Protein AF-A0A8H4ZIB1-F1 (afdb_monomer_lite)

InterPro domains:
  IPR004841 Amino acid permease/SLC12A domain [PF00324] (71-149)

Structure (mmCIF, N/CA/C/O backbone):
data_AF-A0A8H4ZIB1-F1
#
_entry.id   AF-A0A8H4ZIB1-F1
#
loop_
_atom_site.group_PDB
_atom_site.id
_atom_site.type_symbol
_atom_site.label_atom_id
_atom_site.label_alt_id
_atom_site.label_comp_id
_atom_site.label_asym_id
_atom_site.label_entity_id
_atom_site.label_seq_id
_atom_site.pdbx_PDB_ins_code
_atom_site.Cartn_x
_atom_site.Cartn_y
_atom_site.Cartn_z
_atom_site.occupancy
_atom_site.B_iso_or_equiv
_atom_site.auth_seq_id
_atom_site.auth_comp_id
_atom_site.auth_asym_id
_atom_site.auth_atom_id
_atom_site.pdbx_PDB_model_num
ATOM 1 N N . LYS A 1 1 ? -42.253 -0.311 27.901 1.00 38.47 1 LYS A N 1
ATOM 2 C CA . LYS A 1 1 ? -41.889 -1.281 28.961 1.00 38.47 1 LYS A CA 1
ATOM 3 C C . LYS A 1 1 ? -41.183 -2.448 28.291 1.00 38.47 1 LYS A C 1
ATOM 5 O O . LYS A 1 1 ? -41.849 -3.273 27.686 1.00 38.47 1 LYS A O 1
ATOM 10 N N . THR A 1 2 ? -39.857 -2.443 28.335 1.00 44.25 2 THR A N 1
ATOM 11 C CA . THR A 1 2 ? -38.989 -3.486 27.774 1.00 44.25 2 THR A CA 1
ATOM 12 C C . THR A 1 2 ? -38.516 -4.371 28.918 1.00 44.25 2 THR A C 1
ATOM 14 O O . THR A 1 2 ? -38.051 -3.831 29.922 1.00 44.25 2 THR A O 1
ATOM 17 N N . PRO A 1 3 ? -38.643 -5.697 28.798 1.00 44.81 3 PRO A N 1
ATOM 18 C CA . PRO A 1 3 ? -37.650 -6.567 29.423 1.00 44.81 3 PRO A CA 1
ATOM 19 C C . PRO A 1 3 ? -37.233 -7.752 28.529 1.00 44.81 3 PRO A C 1
ATOM 21 O O . PRO A 1 3 ? -37.938 -8.098 27.588 1.00 44.81 3 PRO A O 1
ATOM 24 N N . ALA A 1 4 ? -36.110 -8.382 28.905 1.00 40.59 4 ALA A N 1
ATOM 25 C CA . ALA A 1 4 ? -35.555 -9.659 28.418 1.00 40.59 4 ALA A CA 1
ATOM 26 C C . ALA A 1 4 ? -34.374 -9.616 27.417 1.00 40.59 4 ALA A C 1
ATOM 28 O O . ALA A 1 4 ? -34.317 -10.399 26.477 1.00 40.59 4 ALA A O 1
ATOM 29 N N . MET A 1 5 ? -33.370 -8.763 27.672 1.00 46.72 5 MET A N 1
ATOM 30 C CA . MET A 1 5 ? -32.019 -8.875 27.072 1.00 46.72 5 MET A CA 1
ATOM 31 C C . MET A 1 5 ? -30.911 -9.115 28.125 1.00 46.72 5 MET A C 1
ATOM 33 O O . MET A 1 5 ? -29.726 -9.053 27.815 1.00 46.72 5 MET A O 1
ATOM 37 N N . SER A 1 6 ? -31.272 -9.382 29.387 1.00 52.12 6 SER A N 1
ATOM 38 C CA . SER A 1 6 ? -30.311 -9.537 30.492 1.00 52.12 6 SER A CA 1
ATOM 39 C C . SER A 1 6 ? -29.984 -10.990 30.859 1.00 52.12 6 SER A C 1
ATOM 41 O O . SER A 1 6 ? -28.922 -11.230 31.414 1.00 52.12 6 SER A O 1
ATOM 43 N N . THR A 1 7 ? -30.824 -11.972 30.516 1.00 48.84 7 THR A N 1
ATOM 44 C CA . THR A 1 7 ? -30.659 -13.363 30.998 1.00 48.84 7 THR A CA 1
ATOM 45 C C . THR A 1 7 ? -29.667 -14.205 30.180 1.00 48.84 7 THR A C 1
ATOM 47 O O . THR A 1 7 ? -29.256 -15.267 30.625 1.00 48.84 7 THR A O 1
ATOM 50 N N . ILE A 1 8 ? -29.224 -13.741 29.004 1.00 50.91 8 ILE A N 1
ATOM 51 C CA . ILE A 1 8 ? -28.233 -14.468 28.177 1.00 50.91 8 ILE A CA 1
ATOM 52 C C . ILE A 1 8 ? -26.780 -14.091 28.542 1.00 50.91 8 ILE A C 1
ATOM 54 O O . ILE A 1 8 ? -25.836 -14.719 28.075 1.00 50.91 8 ILE A O 1
ATOM 58 N N . ARG A 1 9 ? -26.563 -13.099 29.416 1.00 49.81 9 ARG A N 1
ATOM 59 C CA . ARG A 1 9 ? -25.215 -12.604 29.747 1.00 49.81 9 ARG A CA 1
ATOM 60 C C . ARG A 1 9 ? -24.464 -13.374 30.838 1.00 49.81 9 ARG A C 1
ATOM 62 O O . ARG A 1 9 ? -23.320 -13.029 31.088 1.00 49.81 9 ARG A O 1
ATOM 69 N N . GLU A 1 10 ? -25.049 -14.407 31.443 1.00 49.97 10 GLU A N 1
ATOM 70 C CA . GLU A 1 10 ? -24.497 -15.014 32.670 1.00 49.97 10 GLU A CA 1
ATOM 71 C C . GLU A 1 10 ? -23.797 -16.381 32.486 1.00 49.97 10 GLU A C 1
ATOM 73 O O . GLU A 1 10 ? -23.395 -16.986 33.466 1.00 49.97 10 GLU A O 1
ATOM 78 N N . ASN A 1 11 ? -23.611 -16.895 31.261 1.00 41.72 11 ASN A N 1
ATOM 79 C CA . ASN A 1 11 ? -23.053 -18.252 31.054 1.00 41.72 11 ASN A CA 1
ATOM 80 C C . ASN A 1 11 ? -21.858 -18.347 30.081 1.00 41.72 11 ASN A C 1
ATOM 82 O O . ASN A 1 11 ? -21.649 -19.397 29.479 1.00 41.72 11 ASN A O 1
ATOM 86 N N . ALA A 1 12 ? -21.069 -17.284 29.892 1.00 49.06 12 ALA A N 1
ATOM 87 C CA . ALA A 1 12 ? -19.945 -17.315 28.939 1.00 49.06 12 ALA A CA 1
ATOM 88 C C . ALA A 1 12 ? -18.573 -16.893 29.502 1.00 49.06 12 ALA A C 1
ATOM 90 O O . ALA A 1 12 ? -17.636 -16.715 28.727 1.00 49.06 12 ALA A O 1
ATOM 91 N N . GLU A 1 13 ? -18.419 -16.782 30.820 1.00 52.53 13 GLU A N 1
ATOM 92 C CA . GLU A 1 13 ? -17.105 -16.650 31.462 1.00 52.53 13 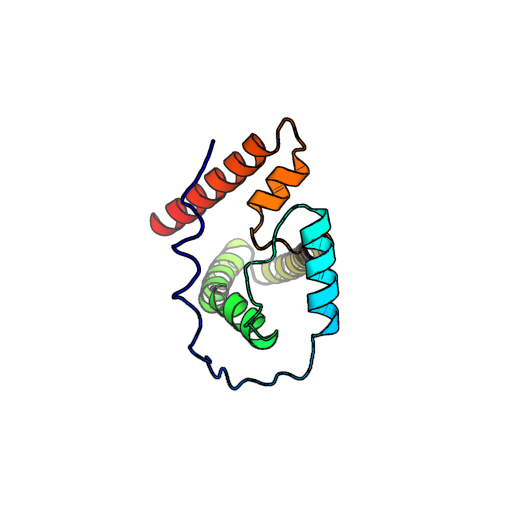GLU A CA 1
ATOM 93 C C . GLU A 1 13 ? -16.760 -17.972 32.155 1.00 52.53 13 GLU A C 1
ATOM 95 O O . GLU A 1 13 ? -17.326 -18.267 33.198 1.00 52.53 13 GLU A O 1
ATOM 100 N N . ASP A 1 14 ? -15.914 -18.805 31.534 1.00 48.28 14 ASP A N 1
ATOM 101 C CA . ASP A 1 14 ? -14.590 -19.144 32.085 1.00 48.28 14 ASP A CA 1
ATOM 102 C C . ASP A 1 14 ? -13.845 -20.128 31.159 1.00 48.28 14 ASP A C 1
ATOM 104 O O . ASP A 1 14 ? -14.196 -21.301 31.018 1.00 48.28 14 ASP A O 1
ATOM 108 N N . SER A 1 15 ? -12.795 -19.655 30.495 1.00 43.50 15 SER A N 1
ATOM 109 C CA . SER A 1 15 ? -11.732 -20.502 29.944 1.00 43.50 15 SER A CA 1
ATOM 110 C C . SER A 1 15 ? -10.485 -19.636 29.781 1.00 43.50 15 SER A C 1
ATOM 112 O O . SER A 1 15 ? -10.447 -18.794 28.878 1.00 43.50 15 SER A O 1
ATOM 114 N N . PRO A 1 16 ? -9.455 -19.799 30.629 1.00 42.16 16 PRO A N 1
ATOM 115 C CA . PRO A 1 16 ? -8.210 -19.070 30.469 1.00 42.16 16 PRO A CA 1
ATOM 116 C C . PRO A 1 16 ? -7.462 -19.657 29.270 1.00 42.16 16 PRO A C 1
ATOM 118 O O . PRO A 1 16 ? -6.817 -20.702 29.371 1.00 42.16 16 PRO A O 1
ATOM 121 N N . VAL A 1 17 ? -7.546 -18.997 28.112 1.00 49.47 17 VAL A N 1
ATOM 122 C CA . VAL A 1 17 ? -6.662 -19.322 26.991 1.00 49.47 17 VAL A CA 1
ATOM 123 C C . VAL A 1 17 ? -5.260 -18.833 27.362 1.00 49.47 17 VAL A C 1
ATOM 125 O O . VAL A 1 17 ? -4.939 -17.646 27.345 1.00 49.47 17 VAL A O 1
ATOM 128 N N . ASN A 1 18 ? -4.431 -19.770 27.813 1.00 44.44 18 ASN A N 1
ATOM 129 C CA . ASN A 1 18 ? -3.014 -19.549 28.044 1.00 44.44 18 ASN A CA 1
ATOM 130 C C . ASN A 1 18 ? -2.313 -19.441 26.683 1.00 44.44 18 ASN A C 1
ATOM 132 O O . ASN A 1 18 ? -1.818 -20.430 26.144 1.00 44.44 18 ASN A O 1
ATOM 136 N N . THR A 1 19 ? -2.294 -18.237 26.115 1.00 48.47 19 THR A N 1
ATOM 137 C CA . THR A 1 19 ? -1.395 -17.901 25.010 1.00 48.47 19 THR A CA 1
ATOM 138 C C . THR A 1 19 ? -0.053 -17.505 25.613 1.00 48.47 19 THR A C 1
ATOM 140 O O . THR A 1 19 ? 0.214 -16.334 25.881 1.00 48.47 19 THR A O 1
ATOM 143 N N . GLY A 1 20 ? 0.794 -18.504 25.860 1.00 42.72 20 GLY A N 1
ATOM 144 C CA . GLY A 1 20 ? 2.213 -18.291 26.118 1.00 42.72 20 GLY A CA 1
ATOM 145 C C . GLY A 1 20 ? 2.852 -17.608 24.909 1.00 42.72 20 GLY A C 1
ATOM 146 O O . GLY A 1 20 ? 3.001 -18.218 23.853 1.00 42.72 20 GLY A O 1
ATOM 147 N N . GLY A 1 21 ? 3.186 -16.329 25.065 1.00 41.69 21 GLY A N 1
ATOM 148 C CA . GLY A 1 21 ? 3.817 -15.509 24.036 1.00 41.69 21 GLY A CA 1
ATOM 149 C C . GLY A 1 21 ? 4.093 -14.091 24.532 1.00 41.69 21 GLY A C 1
ATOM 150 O O . GLY A 1 21 ? 3.378 -13.163 24.177 1.00 41.69 21 GLY A O 1
ATOM 151 N N . ASP A 1 22 ? 5.112 -13.950 25.382 1.00 45.06 22 ASP A N 1
ATOM 152 C CA . ASP A 1 22 ? 5.885 -12.731 25.668 1.00 45.06 22 ASP A CA 1
ATOM 153 C C . ASP A 1 22 ? 5.114 -11.400 25.783 1.00 45.06 22 ASP A C 1
ATOM 155 O O . ASP A 1 22 ? 5.244 -10.477 24.978 1.00 45.06 22 ASP A O 1
ATOM 159 N N . ALA A 1 23 ? 4.368 -11.265 26.881 1.00 47.66 23 ALA A N 1
ATOM 160 C CA . ALA A 1 23 ? 3.730 -10.028 27.324 1.00 47.66 23 ALA A CA 1
ATOM 161 C C . ALA A 1 23 ? 4.725 -9.072 28.019 1.00 47.66 23 ALA A C 1
ATOM 163 O O . ALA A 1 23 ? 4.693 -8.908 29.240 1.00 47.66 23 ALA A O 1
ATOM 164 N N . ARG A 1 24 ? 5.631 -8.430 27.266 1.00 43.06 24 ARG A N 1
ATOM 165 C CA . ARG A 1 24 ? 6.542 -7.404 27.829 1.00 43.06 24 ARG A CA 1
ATOM 166 C C . ARG A 1 24 ? 6.595 -6.049 27.112 1.00 43.06 24 ARG A C 1
ATOM 168 O O . ARG A 1 24 ? 7.496 -5.262 27.373 1.00 43.06 24 ARG A O 1
ATOM 175 N N . GLY A 1 25 ? 5.584 -5.708 26.321 1.00 49.28 25 GLY A N 1
ATOM 176 C CA . GLY A 1 25 ? 5.361 -4.334 25.851 1.00 49.28 25 GLY A CA 1
ATOM 177 C C . GLY A 1 25 ? 3.907 -4.128 25.425 1.00 49.28 25 GLY A C 1
ATOM 178 O O . GLY A 1 25 ? 3.315 -5.071 24.917 1.00 49.28 25 GLY A O 1
ATOM 179 N N . ASN A 1 26 ? 3.354 -2.924 25.634 1.00 55.12 26 ASN A N 1
ATOM 180 C CA . ASN A 1 26 ? 2.057 -2.406 25.128 1.00 55.12 26 ASN A CA 1
ATOM 181 C C . ASN A 1 26 ? 0.846 -2.284 26.082 1.00 55.12 26 ASN A C 1
ATOM 183 O O . ASN A 1 26 ? -0.270 -2.056 25.609 1.00 55.12 26 ASN A O 1
ATOM 187 N N . SER A 1 27 ? 1.012 -2.297 27.410 1.00 54.25 27 SER A N 1
ATOM 188 C CA . SER A 1 27 ? -0.100 -1.905 28.304 1.00 54.25 27 SER A CA 1
ATOM 189 C C . SER A 1 27 ? -0.502 -0.423 28.154 1.00 54.25 27 SER A C 1
ATOM 191 O O . SER A 1 27 ? -1.685 -0.102 28.254 1.00 54.25 27 SER A O 1
ATOM 193 N N . SER A 1 28 ? 0.446 0.475 27.855 1.00 58.94 28 SER A N 1
ATOM 194 C CA . SER A 1 28 ? 0.191 1.912 27.652 1.00 58.94 28 SER A CA 1
ATOM 195 C C . SER A 1 28 ? -0.475 2.237 26.310 1.00 58.94 28 SER A C 1
ATOM 197 O O . SER A 1 28 ? -1.422 3.019 26.282 1.00 58.94 28 SER A O 1
ATOM 199 N N . ASP A 1 29 ? -0.028 1.615 25.213 1.00 65.19 29 ASP A N 1
ATOM 200 C CA . ASP A 1 29 ? -0.586 1.852 23.868 1.00 65.19 29 ASP A CA 1
ATOM 201 C C . ASP A 1 29 ? -2.035 1.375 23.765 1.00 65.19 29 ASP A C 1
ATOM 203 O O . ASP A 1 29 ? -2.894 2.077 23.242 1.00 65.19 29 ASP A O 1
ATOM 207 N N . THR A 1 30 ? -2.336 0.217 24.360 1.00 69.06 30 THR A N 1
ATOM 208 C CA . THR A 1 30 ? -3.696 -0.340 24.365 1.00 69.06 30 THR A CA 1
ATOM 209 C C . THR A 1 30 ? -4.685 0.591 25.075 1.00 69.06 30 THR A C 1
ATOM 211 O O . THR A 1 30 ? -5.829 0.723 24.651 1.00 69.06 30 THR A O 1
ATOM 214 N N . SER A 1 31 ? -4.251 1.268 26.143 1.00 74.06 31 SER A N 1
ATOM 215 C CA . SER A 1 31 ? -5.084 2.237 26.866 1.00 74.06 31 SER A CA 1
ATOM 216 C C . SER A 1 31 ? -5.387 3.476 26.013 1.00 74.06 31 SER A C 1
ATOM 218 O O . SER A 1 31 ? -6.539 3.900 25.927 1.00 74.06 31 SER A O 1
ATOM 220 N N . SER A 1 32 ? -4.376 4.018 25.327 1.00 78.75 32 SER A N 1
ATOM 221 C CA . SER A 1 32 ? -4.518 5.195 24.458 1.00 78.75 32 SER A CA 1
ATOM 222 C C . SER A 1 32 ? -5.435 4.934 23.259 1.00 78.75 32 SER A C 1
ATOM 224 O O . SER A 1 32 ? -6.322 5.745 22.981 1.00 78.75 32 SER A O 1
ATOM 226 N N . ASP A 1 33 ? -5.2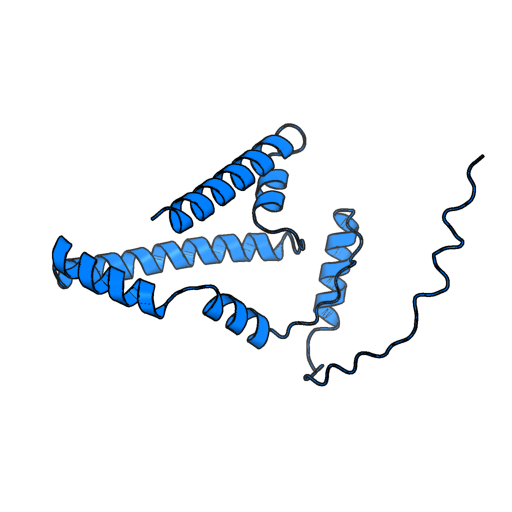85 3.781 22.602 1.00 80.00 33 ASP A N 1
ATOM 227 C CA . ASP A 1 33 ? -6.119 3.381 21.462 1.00 80.00 33 ASP A CA 1
ATOM 228 C C . ASP A 1 33 ? -7.580 3.160 21.887 1.00 80.00 33 ASP A C 1
ATOM 230 O O . ASP A 1 33 ? -8.505 3.594 21.199 1.00 80.00 33 ASP A O 1
ATOM 234 N N . ASN A 1 34 ? -7.808 2.555 23.060 1.00 81.19 34 ASN A N 1
ATOM 235 C CA . ASN A 1 34 ? -9.153 2.351 23.607 1.00 81.19 34 ASN A CA 1
ATOM 236 C C . ASN A 1 34 ? -9.869 3.679 23.896 1.00 81.19 34 ASN A C 1
ATOM 238 O O . ASN A 1 34 ? -11.054 3.812 23.590 1.00 81.19 34 ASN A O 1
ATOM 242 N N . ILE A 1 35 ? -9.152 4.673 24.431 1.00 79.88 35 ILE A N 1
ATOM 243 C CA . ILE A 1 35 ? -9.690 6.023 24.663 1.00 79.88 35 ILE A CA 1
ATOM 244 C C . ILE A 1 35 ? -10.043 6.702 23.330 1.00 79.88 35 ILE A C 1
ATOM 246 O O . ILE A 1 35 ? -11.045 7.414 23.239 1.00 79.88 35 ILE A O 1
ATOM 250 N N . LEU A 1 36 ? -9.241 6.496 22.282 1.00 80.81 36 LEU A N 1
ATOM 251 C CA . LEU A 1 36 ? -9.501 7.064 20.957 1.00 80.81 36 LEU A CA 1
ATOM 252 C C . LEU A 1 36 ? -10.725 6.413 20.292 1.00 80.81 36 LEU A C 1
ATOM 254 O O . LEU A 1 36 ? -11.557 7.114 19.720 1.00 80.81 36 LEU A O 1
ATOM 258 N N . LEU A 1 37 ? -10.892 5.098 20.438 1.00 80.81 37 LEU A N 1
ATOM 259 C CA . LEU A 1 37 ? -12.070 4.366 19.961 1.00 80.81 37 LEU A CA 1
ATOM 260 C C . LEU A 1 37 ? -13.358 4.801 20.668 1.00 80.81 37 LEU A C 1
ATOM 262 O O . LEU A 1 37 ? -14.382 4.988 20.008 1.00 80.81 37 LEU A O 1
ATOM 266 N N . GLU A 1 38 ? -13.301 5.028 21.981 1.00 80.94 38 GLU A N 1
ATOM 267 C CA . GLU A 1 38 ? -14.447 5.511 22.753 1.00 80.94 38 GLU A CA 1
ATOM 268 C C . GLU A 1 38 ? -14.884 6.913 22.297 1.00 80.94 38 GLU A C 1
ATOM 270 O O . GLU A 1 38 ? -16.080 7.164 22.140 1.00 80.94 38 GLU A O 1
ATOM 275 N N . LYS A 1 39 ? -13.932 7.799 21.964 1.00 80.62 39 LYS A N 1
ATOM 276 C CA . LYS A 1 39 ? -14.223 9.117 21.364 1.00 80.62 39 LYS A CA 1
ATOM 277 C C . LYS A 1 39 ? -14.894 9.024 19.994 1.00 80.62 39 LYS A C 1
ATOM 279 O O . LYS A 1 39 ? -15.691 9.892 19.653 1.00 80.62 39 LYS A O 1
ATOM 284 N N . LEU A 1 40 ? -14.585 7.985 19.221 1.00 77.00 40 LEU A N 1
ATOM 285 C CA . LEU A 1 40 ? -15.221 7.699 17.932 1.00 77.00 40 LEU A CA 1
ATOM 286 C C . LEU A 1 40 ? -16.571 6.968 18.085 1.00 77.00 40 LEU A C 1
ATOM 288 O O . LEU A 1 40 ? -17.233 6.692 17.088 1.00 77.00 40 LEU A O 1
ATOM 292 N N . GLY A 1 41 ? -17.000 6.656 19.314 1.00 80.06 41 GLY A N 1
ATOM 293 C CA . GLY A 1 41 ? -18.254 5.955 19.597 1.00 80.06 41 GLY A CA 1
ATOM 294 C C . GLY A 1 41 ? -18.190 4.435 19.408 1.00 80.06 41 GLY A C 1
ATOM 295 O O . GLY A 1 41 ? -19.233 3.778 19.412 1.00 80.06 41 GLY A O 1
ATOM 296 N N . TYR A 1 42 ? -16.994 3.856 19.261 1.00 77.00 42 TYR A N 1
ATOM 297 C CA . TYR A 1 42 ? -16.794 2.415 19.114 1.00 77.00 42 TYR A CA 1
ATOM 298 C C . TYR A 1 42 ? -16.381 1.773 20.442 1.00 77.00 42 TYR A C 1
ATOM 300 O O . TYR A 1 42 ? -15.390 2.155 21.059 1.00 77.00 42 TYR A O 1
ATOM 308 N N . LYS A 1 43 ? -17.113 0.735 20.869 1.00 77.50 43 LYS A N 1
ATOM 309 C CA . LYS A 1 43 ? -16.709 -0.094 22.013 1.00 77.50 43 LYS A CA 1
ATOM 310 C C . LYS A 1 43 ? -15.610 -1.075 21.570 1.00 77.50 43 LYS A C 1
ATOM 312 O O . LYS A 1 43 ? -15.877 -1.875 20.669 1.00 77.50 43 LYS A O 1
ATOM 317 N N . PRO A 1 44 ? -14.423 -1.092 22.201 1.00 73.38 44 PRO A N 1
ATOM 318 C CA . PRO A 1 44 ? -13.384 -2.064 21.879 1.00 73.38 44 PRO A CA 1
ATOM 319 C C . PRO A 1 44 ? -13.857 -3.471 22.271 1.00 73.38 44 PRO A C 1
ATOM 321 O O . PRO A 1 44 ? -14.038 -3.785 23.446 1.00 73.38 44 PRO A O 1
ATOM 324 N N . VAL A 1 45 ? -14.117 -4.310 21.268 1.00 73.69 45 VAL A N 1
ATOM 325 C CA . VAL A 1 45 ? -14.522 -5.720 21.436 1.00 73.69 45 VAL A CA 1
ATOM 326 C C . VAL A 1 45 ? -13.411 -6.701 21.059 1.00 73.69 45 VAL A C 1
ATOM 328 O O . VAL A 1 45 ? -13.526 -7.889 21.343 1.00 73.69 45 VAL A O 1
ATOM 331 N N . LEU A 1 46 ? -12.334 -6.215 20.432 1.00 70.38 46 LEU A N 1
ATO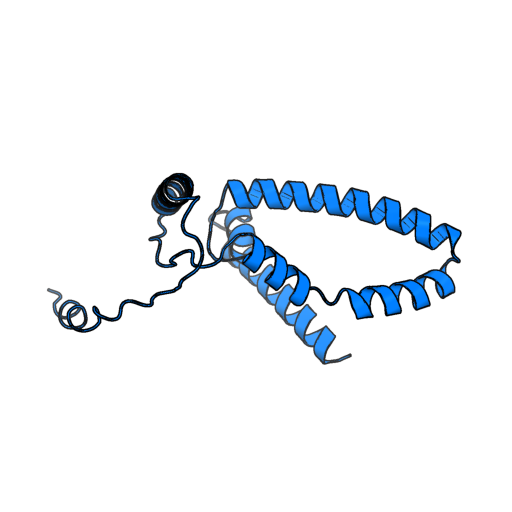M 332 C CA . LEU A 1 46 ? -11.239 -7.041 19.934 1.00 70.38 46 LEU A CA 1
ATOM 333 C C . LEU A 1 46 ? -10.029 -6.950 20.872 1.00 70.38 46 LEU A C 1
ATOM 335 O O . LEU A 1 46 ? -9.457 -5.879 21.055 1.00 70.38 46 LEU A O 1
ATOM 339 N N . GLN A 1 47 ? -9.632 -8.083 21.452 1.00 65.25 47 GLN A N 1
ATOM 340 C CA . GLN A 1 47 ? -8.399 -8.198 22.233 1.00 65.25 47 GLN A CA 1
ATOM 341 C C . GLN A 1 47 ? -7.212 -8.359 21.271 1.00 65.25 47 GLN A C 1
ATOM 343 O O . GLN A 1 47 ? -7.205 -9.259 20.426 1.00 65.25 47 GLN A O 1
ATOM 348 N N . ARG A 1 48 ? -6.203 -7.485 21.366 1.00 68.25 48 ARG A N 1
ATOM 349 C CA . ARG A 1 48 ? -5.018 -7.520 20.494 1.00 68.25 48 ARG A CA 1
ATOM 350 C C . ARG A 1 48 ? -4.110 -8.687 20.893 1.00 68.25 48 ARG A C 1
ATOM 352 O O . ARG A 1 48 ? -3.226 -8.533 21.724 1.00 68.25 48 ARG A O 1
ATOM 359 N N . SER A 1 49 ? -4.323 -9.855 20.287 1.00 76.38 49 SER A N 1
ATOM 360 C CA . SER A 1 49 ? -3.531 -11.065 20.576 1.00 76.38 49 SER A CA 1
ATOM 361 C C . SER A 1 49 ? -2.274 -11.224 19.704 1.00 76.38 49 SER A C 1
ATOM 363 O O . SER A 1 49 ? -1.476 -12.127 19.949 1.00 76.38 49 SER A O 1
ATOM 365 N N . PHE A 1 50 ? -2.083 -10.394 18.671 1.00 75.00 50 PHE A N 1
ATOM 366 C CA . PHE A 1 50 ? -0.960 -10.538 17.738 1.00 75.00 50 PHE A CA 1
ATOM 367 C C . PHE A 1 50 ? 0.225 -9.639 18.105 1.00 75.00 50 PHE A C 1
ATO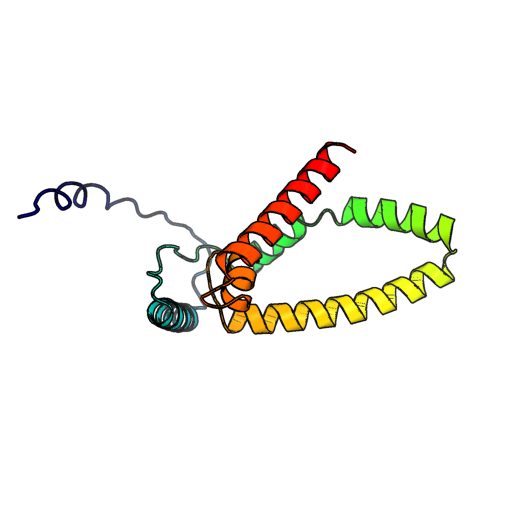M 369 O O . PHE A 1 50 ? 0.113 -8.410 18.096 1.00 75.00 50 PHE A O 1
ATOM 376 N N . ASN A 1 51 ? 1.382 -10.265 18.342 1.00 83.56 51 ASN A N 1
ATOM 377 C CA . ASN A 1 51 ? 2.673 -9.585 18.463 1.00 83.56 51 ASN A CA 1
ATOM 378 C C . ASN A 1 51 ? 3.075 -8.946 17.110 1.00 83.56 51 ASN A C 1
ATOM 380 O O . ASN A 1 51 ? 2.643 -9.394 16.046 1.00 83.56 51 ASN A O 1
ATOM 384 N N . GLN A 1 52 ? 3.907 -7.904 17.124 1.00 81.81 52 GLN A N 1
ATOM 385 C CA . GLN A 1 52 ? 4.365 -7.170 15.935 1.00 81.81 52 GLN A CA 1
ATOM 386 C C . GLN A 1 52 ? 5.011 -8.091 14.893 1.00 81.81 52 GLN A C 1
ATOM 388 O O . GLN A 1 52 ? 4.718 -7.983 13.704 1.00 81.81 52 GLN A O 1
ATOM 393 N N . PHE A 1 53 ? 5.807 -9.067 15.343 1.00 88.62 53 PHE A N 1
ATOM 394 C CA . PHE A 1 53 ? 6.401 -10.070 14.458 1.00 88.62 53 PHE A CA 1
ATOM 395 C C . PHE A 1 53 ? 5.342 -10.932 13.755 1.00 88.62 53 PHE A C 1
ATOM 397 O O . PHE A 1 53 ? 5.454 -11.213 12.565 1.00 88.62 53 PHE A O 1
ATOM 404 N N . HIS A 1 54 ? 4.279 -11.302 14.470 1.00 88.31 54 HIS A N 1
ATOM 405 C CA . HIS A 1 54 ? 3.194 -12.108 13.917 1.00 88.31 54 HIS A CA 1
ATOM 406 C C . HIS A 1 54 ? 2.400 -11.323 12.859 1.00 88.31 54 HIS A C 1
ATOM 408 O O . HIS A 1 54 ? 2.099 -11.857 11.796 1.00 88.31 54 HIS A O 1
ATOM 414 N N . ASN A 1 55 ? 2.125 -10.035 13.105 1.00 87.56 55 ASN A N 1
ATOM 415 C CA . ASN A 1 55 ? 1.468 -9.154 12.130 1.00 87.56 55 ASN A CA 1
ATOM 416 C C . ASN A 1 55 ? 2.318 -8.955 10.861 1.00 87.56 55 ASN A C 1
ATOM 418 O O . ASN A 1 55 ? 1.791 -8.969 9.745 1.00 87.56 55 ASN A O 1
ATOM 422 N N . PHE A 1 56 ? 3.639 -8.822 11.019 1.00 90.00 56 PHE A N 1
ATOM 423 C CA . PHE A 1 56 ? 4.572 -8.753 9.895 1.00 90.00 56 PHE A CA 1
ATOM 424 C C . PHE A 1 56 ? 4.583 -10.056 9.085 1.00 90.00 56 PHE A C 1
ATOM 426 O O . PHE A 1 56 ? 4.425 -10.019 7.865 1.00 90.00 56 PHE A O 1
ATOM 433 N N . ALA A 1 57 ? 4.698 -11.206 9.755 1.00 91.19 57 ALA A N 1
ATOM 434 C CA . ALA A 1 57 ? 4.721 -12.515 9.108 1.00 91.19 57 ALA A CA 1
ATOM 435 C C . ALA A 1 57 ? 3.427 -12.802 8.328 1.00 91.19 57 ALA A C 1
ATOM 437 O O . ALA A 1 57 ? 3.495 -13.243 7.184 1.00 91.19 57 ALA A O 1
ATOM 438 N N . THR A 1 58 ? 2.258 -12.488 8.896 1.00 89.06 58 THR A N 1
ATOM 439 C CA . THR A 1 58 ? 0.962 -12.642 8.212 1.00 89.06 58 THR A CA 1
ATOM 440 C C . THR A 1 58 ? 0.873 -11.771 6.962 1.00 89.06 58 THR A C 1
ATOM 442 O O . THR A 1 58 ? 0.414 -12.235 5.922 1.00 89.06 58 THR A O 1
ATOM 445 N N . THR A 1 59 ? 1.354 -10.527 7.026 1.00 89.19 59 THR A N 1
ATOM 446 C CA . THR A 1 59 ? 1.357 -9.628 5.862 1.00 89.19 59 THR A CA 1
ATOM 447 C C . THR A 1 59 ? 2.314 -10.129 4.783 1.00 89.19 59 THR A C 1
ATOM 449 O O . THR A 1 59 ? 1.956 -10.163 3.609 1.00 89.19 59 THR A O 1
ATOM 452 N N . PHE A 1 60 ? 3.509 -10.580 5.169 1.00 87.94 60 PHE A N 1
ATOM 453 C CA . PHE A 1 60 ? 4.471 -11.167 4.240 1.00 87.94 60 PHE A CA 1
ATOM 454 C C . PHE A 1 60 ? 3.943 -12.453 3.592 1.00 87.94 60 PHE A C 1
ATOM 456 O O . PHE A 1 60 ? 4.155 -12.659 2.405 1.00 87.94 60 PHE A O 1
ATOM 463 N N . ALA A 1 61 ? 3.222 -13.291 4.340 1.00 90.25 61 ALA A N 1
ATOM 464 C CA . ALA A 1 61 ? 2.592 -14.497 3.812 1.00 90.25 61 ALA A CA 1
ATOM 465 C C . ALA A 1 61 ? 1.428 -14.183 2.857 1.00 90.25 61 ALA A C 1
ATOM 467 O O . ALA A 1 61 ? 1.263 -14.862 1.846 1.00 90.25 61 ALA A O 1
ATOM 468 N N . ALA A 1 62 ? 0.632 -13.152 3.161 1.00 88.38 62 ALA A N 1
ATOM 469 C CA . ALA A 1 62 ? -0.455 -12.696 2.298 1.00 88.38 62 ALA A CA 1
ATOM 470 C C . ALA A 1 62 ? 0.058 -12.057 0.994 1.00 88.38 62 ALA A C 1
ATOM 472 O O . ALA A 1 62 ? -0.598 -12.145 -0.045 1.00 88.38 62 ALA A O 1
ATOM 473 N N . LEU A 1 63 ? 1.239 -11.434 1.024 1.00 86.31 63 LEU A N 1
ATOM 474 C CA . LEU A 1 63 ? 1.915 -10.930 -0.165 1.00 86.31 63 LEU A CA 1
ATOM 475 C C 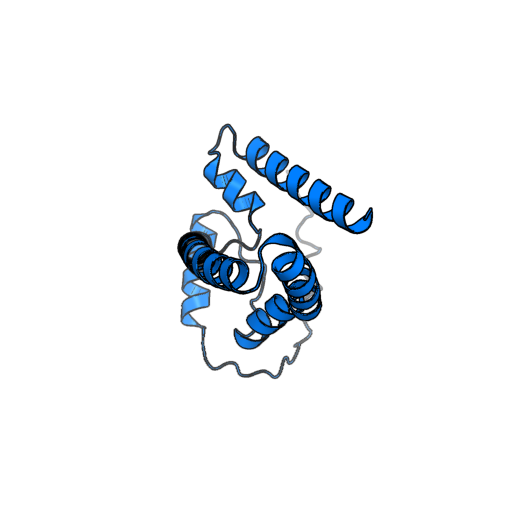. LEU A 1 63 ? 2.586 -12.093 -0.906 1.00 86.31 63 LEU A C 1
ATOM 477 O O . LEU A 1 63 ? 3.593 -12.639 -0.464 1.00 86.31 63 LEU A O 1
ATOM 481 N N . TYR A 1 64 ? 2.079 -12.447 -2.088 1.00 86.88 64 TYR A N 1
ATOM 482 C CA . TYR A 1 64 ? 2.707 -13.457 -2.947 1.00 86.88 64 TYR A CA 1
ATOM 483 C C . TYR A 1 64 ? 3.998 -12.934 -3.609 1.00 86.88 64 TYR A C 1
ATOM 485 O O . TYR A 1 64 ? 4.085 -12.726 -4.821 1.00 86.88 64 TYR A O 1
ATOM 493 N N . PHE A 1 65 ? 5.031 -12.712 -2.798 1.00 86.81 65 PHE A N 1
ATOM 494 C CA . PHE A 1 65 ? 6.278 -12.091 -3.232 1.00 86.81 65 PHE A CA 1
ATOM 495 C C . PHE A 1 65 ? 7.050 -12.980 -4.212 1.00 86.81 65 PHE A C 1
ATOM 497 O O . PHE A 1 65 ? 7.510 -12.513 -5.250 1.00 86.81 65 PHE A O 1
ATOM 504 N N . ILE A 1 66 ? 7.156 -14.280 -3.920 1.00 88.06 66 ILE A N 1
ATOM 505 C CA . ILE A 1 66 ? 8.038 -15.179 -4.673 1.00 88.06 66 ILE A CA 1
ATOM 506 C C . ILE A 1 66 ? 7.637 -15.324 -6.147 1.00 88.06 66 ILE A C 1
ATOM 508 O O . ILE A 1 66 ? 8.492 -15.228 -7.030 1.00 88.06 66 ILE A O 1
ATOM 512 N N . GLY A 1 67 ? 6.352 -15.531 -6.445 1.00 87.81 67 GLY A N 1
ATOM 513 C CA . GLY A 1 67 ? 5.919 -15.622 -7.839 1.00 87.81 67 GLY A CA 1
ATOM 514 C C . GLY A 1 67 ? 5.660 -14.266 -8.469 1.00 87.81 67 GLY A C 1
ATOM 515 O O . GLY A 1 67 ? 5.911 -14.129 -9.662 1.00 87.81 67 GLY A O 1
ATOM 516 N N . GLY A 1 68 ? 5.279 -13.252 -7.685 1.00 85.88 68 GLY A N 1
ATOM 517 C CA . GLY A 1 68 ? 5.213 -11.873 -8.165 1.00 85.88 68 GLY A CA 1
ATOM 518 C C . GLY A 1 68 ? 6.552 -11.416 -8.746 1.00 85.88 68 GLY A C 1
ATOM 519 O O . GLY A 1 68 ? 6.602 -10.952 -9.884 1.00 85.88 68 GLY A O 1
ATOM 520 N N . VAL A 1 69 ? 7.659 -11.641 -8.028 1.00 88.00 69 VAL A N 1
ATOM 521 C CA . VAL A 1 69 ? 9.010 -11.310 -8.511 1.00 88.00 69 VAL A CA 1
ATOM 522 C C . VAL A 1 69 ? 9.379 -12.136 -9.739 1.00 88.00 69 VAL A C 1
ATOM 524 O O . VAL A 1 69 ? 9.880 -11.572 -10.707 1.00 88.00 69 VAL A O 1
ATOM 527 N N . ARG A 1 70 ? 9.099 -13.447 -9.751 1.00 88.12 70 ARG A N 1
ATOM 528 C CA . ARG A 1 70 ? 9.395 -14.301 -10.916 1.00 88.12 70 ARG A CA 1
ATOM 529 C C . ARG A 1 70 ? 8.706 -13.788 -12.182 1.00 88.12 70 ARG A C 1
ATOM 531 O O . ARG A 1 70 ? 9.359 -13.648 -13.214 1.00 88.12 70 ARG A O 1
ATOM 538 N N . VAL A 1 71 ? 7.404 -13.519 -12.104 1.00 89.00 71 VAL A N 1
ATOM 539 C CA . VAL A 1 71 ? 6.617 -13.045 -13.249 1.00 89.00 71 VAL A CA 1
ATOM 540 C C . VAL A 1 71 ? 7.112 -11.673 -13.687 1.00 89.00 71 VAL A C 1
ATOM 542 O O . VAL A 1 71 ? 7.414 -11.493 -14.861 1.00 89.00 71 VAL A O 1
ATOM 545 N N . THR A 1 72 ? 7.284 -10.747 -12.743 1.00 87.31 72 THR A N 1
ATOM 546 C CA . THR A 1 72 ? 7.691 -9.361 -13.020 1.00 87.31 72 THR A CA 1
ATOM 547 C C . THR A 1 72 ? 9.092 -9.275 -13.617 1.00 87.31 72 THR A C 1
ATOM 549 O O . THR A 1 72 ? 9.327 -8.476 -14.516 1.00 87.31 72 THR A O 1
ATOM 552 N N . PHE A 1 73 ? 10.025 -10.123 -13.181 1.00 87.12 73 PHE A N 1
ATOM 553 C CA . PHE A 1 73 ? 11.370 -10.170 -13.752 1.00 87.12 73 PHE A CA 1
ATOM 554 C C . PHE A 1 73 ? 11.355 -10.744 -15.175 1.00 87.12 73 PHE A C 1
ATOM 556 O O . PHE A 1 73 ? 12.003 -10.203 -16.069 1.00 87.12 73 PHE A O 1
ATOM 563 N N . SER A 1 74 ? 10.569 -11.804 -15.407 1.00 86.00 74 SER A N 1
ATOM 564 C CA . SER A 1 74 ? 10.428 -12.419 -16.731 1.00 86.00 74 SER A CA 1
ATOM 565 C C . SER A 1 74 ? 9.777 -11.472 -17.739 1.00 86.00 74 SER A C 1
ATOM 567 O O . SER A 1 74 ? 10.262 -11.345 -18.861 1.00 86.00 74 SER A O 1
ATOM 569 N N . THR A 1 75 ? 8.683 -10.806 -17.367 1.00 86.19 75 THR A N 1
ATOM 570 C CA . THR A 1 75 ? 7.966 -9.885 -18.261 1.00 86.19 75 THR A CA 1
ATOM 571 C C . THR A 1 75 ? 8.665 -8.533 -18.366 1.00 86.19 75 THR A C 1
ATOM 573 O O . THR A 1 75 ? 8.727 -7.963 -19.451 1.00 86.19 75 THR A O 1
ATOM 576 N N . GLY A 1 76 ? 9.251 -8.036 -17.276 1.00 84.88 76 GLY A N 1
ATOM 577 C CA . GLY A 1 76 ? 9.932 -6.745 -17.224 1.00 84.88 76 GLY A CA 1
ATOM 578 C C . GLY A 1 76 ? 11.203 -6.701 -18.068 1.00 84.88 76 GLY A C 1
ATOM 579 O O . GLY A 1 76 ? 11.406 -5.747 -18.820 1.00 84.88 76 GLY A O 1
ATOM 580 N N . ILE A 1 77 ? 12.027 -7.754 -18.020 1.00 87.12 77 ILE A N 1
ATOM 581 C CA . ILE A 1 77 ? 13.208 -7.850 -18.891 1.00 87.12 77 ILE A CA 1
ATOM 582 C C . ILE A 1 77 ? 12.790 -8.014 -20.353 1.00 87.12 77 ILE A C 1
ATOM 584 O O . ILE A 1 77 ? 13.379 -7.366 -21.217 1.00 87.12 77 ILE A O 1
ATOM 588 N N . ALA A 1 78 ? 11.762 -8.821 -20.634 1.00 85.06 78 ALA A N 1
ATOM 589 C CA . ALA A 1 78 ? 11.269 -9.015 -21.996 1.00 85.06 78 ALA A CA 1
ATOM 590 C C . ALA A 1 78 ? 10.688 -7.728 -22.615 1.00 85.06 78 ALA A C 1
ATOM 592 O O . ALA A 1 78 ? 10.812 -7.527 -23.819 1.00 85.06 78 ALA A O 1
ATOM 593 N N . ALA A 1 79 ? 10.078 -6.854 -21.808 1.00 84.81 79 ALA A N 1
ATOM 594 C CA . ALA A 1 79 ? 9.417 -5.641 -22.288 1.00 84.81 79 ALA A CA 1
ATOM 595 C C . ALA A 1 79 ? 10.359 -4.437 -22.482 1.00 84.81 79 ALA A C 1
ATOM 597 O O . ALA A 1 79 ? 10.170 -3.672 -23.424 1.00 84.81 79 ALA A O 1
ATOM 598 N N . GLY A 1 80 ? 11.345 -4.235 -21.599 1.00 80.12 80 GLY A N 1
ATOM 599 C CA . GLY A 1 80 ? 12.169 -3.011 -21.587 1.00 80.12 80 GLY A CA 1
ATOM 600 C C . GLY A 1 80 ? 13.673 -3.229 -21.415 1.00 80.12 80 GLY A C 1
ATOM 601 O O . GLY A 1 80 ? 14.435 -2.261 -21.384 1.00 80.12 80 GLY A O 1
ATOM 602 N N . GLY A 1 81 ? 14.124 -4.480 -21.299 1.00 87.12 81 GLY A N 1
ATOM 603 C CA . GLY A 1 81 ? 15.509 -4.814 -20.981 1.00 87.12 81 GLY A CA 1
ATOM 604 C C . GLY A 1 81 ? 15.897 -4.506 -19.529 1.00 87.12 81 GLY A C 1
ATOM 605 O O . GLY A 1 81 ? 15.156 -3.905 -18.750 1.00 87.12 81 GLY A O 1
ATOM 606 N N . ASN A 1 82 ? 17.101 -4.931 -19.144 1.00 85.44 82 ASN A N 1
ATOM 607 C CA . ASN A 1 82 ? 17.555 -4.884 -17.752 1.00 85.44 82 ASN A CA 1
ATOM 608 C C . ASN A 1 82 ? 17.661 -3.449 -17.207 1.00 85.44 82 ASN A C 1
ATOM 610 O O . ASN A 1 82 ? 17.321 -3.214 -16.051 1.00 85.44 82 ASN A O 1
ATOM 614 N N . LEU A 1 83 ? 18.113 -2.488 -18.022 1.00 87.19 83 LEU A N 1
ATOM 615 C CA . LEU A 1 83 ? 18.305 -1.103 -17.576 1.00 87.19 83 LEU A CA 1
ATOM 616 C C . LEU A 1 83 ? 16.970 -0.426 -17.228 1.00 87.19 83 LEU A C 1
ATOM 618 O O . LEU A 1 83 ? 16.863 0.195 -16.174 1.00 87.19 83 LEU A O 1
ATOM 622 N N . ALA A 1 84 ? 15.949 -0.583 -18.079 1.00 85.75 84 ALA A N 1
ATOM 623 C CA . ALA A 1 84 ? 14.625 -0.011 -17.835 1.00 85.75 84 ALA A CA 1
ATOM 624 C C . ALA A 1 84 ? 13.937 -0.658 -16.623 1.00 85.75 84 ALA A C 1
ATOM 626 O O . ALA A 1 84 ? 13.252 0.019 -15.857 1.00 85.75 84 ALA A O 1
ATOM 627 N N . TYR A 1 85 ? 14.164 -1.958 -16.406 1.00 87.81 85 TYR A N 1
ATOM 628 C CA . TYR A 1 85 ? 13.653 -2.658 -15.232 1.00 87.81 85 TYR A CA 1
ATOM 629 C C . TYR A 1 85 ? 14.185 -2.044 -13.930 1.00 87.81 85 TYR A C 1
ATOM 631 O O . TYR A 1 85 ? 13.400 -1.667 -13.063 1.00 87.81 85 TYR A O 1
ATOM 639 N N . TRP A 1 86 ? 15.503 -1.861 -13.805 1.00 88.38 86 TRP A N 1
ATOM 640 C CA . TRP A 1 86 ? 16.103 -1.305 -12.587 1.00 88.38 86 TRP A CA 1
ATOM 641 C C . TRP A 1 86 ? 15.718 0.154 -12.326 1.00 88.38 86 TRP A C 1
ATOM 643 O O . TRP A 1 86 ? 15.462 0.515 -11.176 1.00 88.38 86 TRP A O 1
ATOM 653 N N . THR A 1 87 ? 15.636 0.992 -13.365 1.00 90.31 87 THR A N 1
ATOM 654 C CA . THR A 1 87 ? 15.208 2.390 -13.193 1.00 90.31 87 THR A CA 1
ATOM 655 C C . THR A 1 87 ? 13.742 2.471 -12.779 1.00 90.31 87 THR A C 1
ATOM 657 O O . THR A 1 87 ? 13.426 3.196 -11.836 1.00 90.31 87 THR A O 1
ATOM 660 N N . SER A 1 88 ? 12.861 1.675 -13.398 1.00 88.25 88 SER A N 1
ATOM 661 C CA . SER A 1 88 ? 11.453 1.587 -12.991 1.00 88.25 88 SER A CA 1
ATOM 662 C C . SER A 1 88 ? 11.299 1.075 -11.557 1.00 88.25 88 SER A C 1
ATOM 664 O O . SER A 1 88 ? 10.521 1.641 -10.796 1.00 88.25 88 SER A O 1
ATOM 666 N N . TYR A 1 89 ? 12.103 0.089 -11.144 1.00 88.88 89 TYR A N 1
ATOM 667 C CA . TYR A 1 89 ? 12.060 -0.481 -9.798 1.00 88.88 89 TYR A CA 1
ATOM 668 C C . TYR A 1 89 ? 12.388 0.556 -8.717 1.00 88.88 89 TYR A C 1
ATOM 670 O O . TYR A 1 89 ? 11.655 0.680 -7.738 1.00 88.88 89 TYR A O 1
ATOM 678 N N . ILE A 1 90 ? 13.448 1.352 -8.907 1.00 92.25 90 ILE A N 1
ATOM 679 C CA . ILE A 1 90 ? 13.819 2.420 -7.963 1.00 92.25 90 ILE A CA 1
ATOM 680 C C . ILE A 1 90 ? 12.708 3.469 -7.871 1.00 92.25 90 ILE A C 1
ATOM 682 O O . ILE A 1 90 ? 12.340 3.876 -6.768 1.00 92.25 90 ILE A O 1
ATOM 686 N N . VAL A 1 91 ? 12.143 3.877 -9.011 1.00 93.88 91 VAL A N 1
ATOM 687 C CA . VAL A 1 91 ? 11.033 4.838 -9.044 1.00 93.88 91 VAL A CA 1
ATOM 688 C C . VAL A 1 91 ? 9.825 4.276 -8.290 1.00 93.88 91 VAL A C 1
ATOM 690 O O . VAL A 1 91 ? 9.306 4.936 -7.391 1.00 93.88 91 VAL A O 1
ATOM 693 N N . THR A 1 92 ? 9.418 3.037 -8.572 1.00 93.06 92 THR A N 1
ATOM 694 C CA . THR A 1 92 ? 8.310 2.372 -7.874 1.00 93.06 92 THR A CA 1
ATOM 695 C C . THR A 1 92 ? 8.555 2.274 -6.370 1.00 93.06 92 THR A C 1
ATOM 697 O O . THR A 1 92 ? 7.631 2.545 -5.602 1.00 93.06 92 THR A O 1
ATOM 700 N N . CYS A 1 93 ? 9.774 1.960 -5.921 1.00 93.69 93 CYS A N 1
ATOM 701 C CA . CYS A 1 93 ? 10.114 1.942 -4.497 1.00 93.69 93 CYS A CA 1
ATOM 702 C C . CYS A 1 93 ? 9.831 3.294 -3.831 1.00 93.69 93 CYS A C 1
ATOM 704 O O . CYS A 1 93 ? 9.144 3.330 -2.813 1.00 93.69 93 CYS A O 1
ATOM 706 N N . VAL A 1 94 ? 10.290 4.405 -4.417 1.00 96.31 94 VAL A N 1
ATOM 707 C CA . VAL A 1 94 ? 10.085 5.751 -3.850 1.00 96.31 94 VAL A CA 1
ATOM 708 C C . VAL A 1 94 ? 8.595 6.079 -3.716 1.00 96.31 94 VAL A C 1
ATOM 710 O O . VAL A 1 94 ? 8.146 6.460 -2.635 1.00 96.31 94 VAL A O 1
ATOM 713 N N . PHE A 1 95 ? 7.804 5.870 -4.770 1.00 95.69 95 PHE A N 1
ATOM 714 C CA . PHE A 1 95 ? 6.356 6.120 -4.726 1.00 95.69 95 PHE A CA 1
ATOM 715 C C . PHE A 1 95 ? 5.622 5.195 -3.742 1.00 95.69 95 PHE A C 1
ATOM 717 O O . PHE A 1 95 ? 4.678 5.621 -3.070 1.00 95.69 95 PHE A O 1
ATOM 724 N N . THR A 1 96 ? 6.075 3.947 -3.609 1.00 94.56 96 THR A N 1
ATOM 725 C CA . THR A 1 96 ? 5.502 2.985 -2.657 1.00 94.56 96 THR A CA 1
ATOM 726 C C . THR A 1 96 ? 5.793 3.397 -1.215 1.00 94.56 96 THR A C 1
ATOM 728 O O . THR A 1 96 ? 4.888 3.350 -0.386 1.00 94.56 96 THR A O 1
ATOM 731 N N . PHE A 1 97 ? 7.004 3.877 -0.908 1.00 95.12 97 PHE A N 1
ATOM 732 C CA . PHE A 1 97 ? 7.336 4.401 0.422 1.00 95.12 97 PHE A CA 1
ATOM 733 C C . PHE A 1 97 ? 6.512 5.637 0.786 1.00 95.12 97 PHE A C 1
ATOM 735 O O . PHE A 1 97 ? 6.021 5.722 1.910 1.00 95.12 97 PHE A O 1
ATOM 742 N N . ILE A 1 98 ? 6.308 6.563 -0.157 1.00 95.94 98 ILE A N 1
ATOM 743 C CA . ILE A 1 98 ? 5.446 7.737 0.058 1.00 95.94 98 ILE A CA 1
ATOM 744 C C . ILE A 1 98 ? 4.017 7.288 0.382 1.00 95.94 98 ILE A C 1
ATOM 746 O O . ILE A 1 98 ? 3.427 7.740 1.359 1.00 95.94 98 ILE A O 1
ATOM 750 N N . THR A 1 99 ? 3.479 6.347 -0.395 1.00 94.62 99 THR A N 1
ATOM 751 C CA . THR A 1 99 ? 2.134 5.801 -0.163 1.00 94.62 99 THR A CA 1
ATOM 752 C C . THR A 1 99 ? 2.034 5.104 1.197 1.00 94.62 99 THR A C 1
ATOM 754 O O . THR A 1 99 ? 1.063 5.299 1.925 1.00 94.62 99 THR A O 1
ATOM 757 N N . ALA A 1 100 ? 3.051 4.327 1.579 1.00 93.06 100 ALA A N 1
ATOM 758 C CA . ALA A 1 100 ? 3.106 3.660 2.876 1.00 93.06 100 ALA A CA 1
ATOM 759 C C . ALA A 1 100 ? 3.150 4.657 4.045 1.00 93.06 100 ALA A C 1
ATOM 761 O O . ALA A 1 100 ? 2.488 4.427 5.055 1.00 93.06 100 ALA A O 1
ATOM 762 N N . ALA A 1 101 ? 3.874 5.771 3.902 1.00 94.00 101 ALA A N 1
ATOM 763 C CA . ALA A 1 101 ? 3.921 6.828 4.911 1.00 94.00 101 ALA A CA 1
ATOM 764 C C . ALA A 1 101 ? 2.539 7.466 5.127 1.00 94.00 101 ALA A C 1
ATOM 766 O O . ALA A 1 101 ? 2.098 7.586 6.266 1.00 94.00 101 ALA A O 1
ATOM 767 N N . VAL A 1 102 ? 1.813 7.767 4.046 1.00 92.94 102 VAL A N 1
ATOM 768 C CA . VAL A 1 102 ? 0.440 8.299 4.127 1.00 92.94 102 VAL A CA 1
ATOM 769 C C . VAL A 1 102 ? -0.493 7.314 4.837 1.00 92.94 102 VAL A C 1
ATOM 771 O O . VAL A 1 102 ? -1.275 7.700 5.703 1.00 92.94 102 VAL A O 1
ATOM 774 N N . ILE A 1 103 ? -0.398 6.020 4.518 1.00 90.00 103 ILE A N 1
ATOM 775 C CA . ILE A 1 103 ? -1.202 4.992 5.194 1.00 90.00 103 ILE A CA 1
ATOM 776 C C . ILE A 1 103 ? -0.829 4.901 6.680 1.00 90.00 103 ILE A C 1
ATOM 778 O O . ILE A 1 103 ? -1.717 4.750 7.514 1.00 90.00 103 ILE A O 1
ATOM 782 N N . ALA A 1 104 ? 0.451 5.037 7.036 1.00 89.94 104 ALA A N 1
ATOM 783 C CA . ALA A 1 104 ? 0.888 5.040 8.431 1.00 89.94 104 ALA A CA 1
ATOM 784 C C . ALA A 1 104 ? 0.304 6.224 9.228 1.00 89.94 104 ALA A C 1
ATOM 786 O O . ALA A 1 104 ? -0.128 6.032 10.366 1.00 89.94 104 ALA A O 1
ATOM 787 N N . GLU A 1 105 ? 0.218 7.417 8.632 1.00 90.31 105 GLU A N 1
ATOM 788 C CA . GLU A 1 105 ? -0.429 8.585 9.254 1.00 90.31 105 GLU A CA 1
ATOM 789 C C . GLU A 1 105 ? -1.932 8.357 9.489 1.00 90.31 105 GLU A C 1
ATOM 791 O O . GLU A 1 105 ? -2.460 8.673 10.562 1.00 90.31 105 GLU A O 1
ATOM 796 N N . ILE A 1 106 ? -2.618 7.742 8.519 1.00 88.00 106 ILE A N 1
ATOM 797 C CA . ILE A 1 106 ? -4.042 7.392 8.632 1.00 88.00 106 ILE A CA 1
ATOM 798 C C . ILE A 1 106 ? -4.254 6.341 9.730 1.00 88.00 106 ILE A C 1
ATOM 800 O O . ILE A 1 106 ? -5.122 6.519 10.586 1.00 88.00 106 ILE A O 1
ATOM 804 N N . CYS A 1 107 ? -3.438 5.283 9.756 1.00 84.31 107 CYS A N 1
ATOM 805 C CA . CYS A 1 107 ? -3.494 4.231 10.775 1.00 84.31 107 CYS A CA 1
ATOM 806 C C . CYS A 1 107 ? -3.302 4.773 12.197 1.00 84.31 107 CYS A C 1
ATOM 808 O O . CYS A 1 107 ? -3.931 4.271 13.124 1.00 84.31 107 CYS A O 1
ATOM 810 N N . SER A 1 108 ? -2.453 5.791 12.370 1.00 84.50 108 SER A N 1
ATOM 811 C CA . SER A 1 108 ? -2.216 6.430 13.671 1.00 84.50 108 SER A CA 1
ATOM 812 C C . SER A 1 108 ? -3.423 7.249 14.149 1.00 84.50 108 SER A C 1
ATOM 814 O O . SER A 1 108 ? -3.720 7.305 15.339 1.00 84.50 108 SER A O 1
ATOM 816 N N . SER A 1 109 ? -4.161 7.858 13.216 1.00 83.94 109 SER A N 1
ATOM 817 C CA . SER A 1 109 ? -5.326 8.695 13.537 1.00 83.94 109 SER A CA 1
ATOM 818 C C . SER A 1 109 ? -6.609 7.884 13.758 1.00 83.94 109 SER A C 1
ATOM 820 O O . SER A 1 109 ? -7.517 8.334 14.456 1.00 83.94 109 SER A O 1
ATOM 822 N N . LEU A 1 110 ? -6.707 6.701 13.145 1.00 82.88 110 LEU A N 1
ATOM 823 C CA . LEU A 1 110 ? -7.907 5.864 13.116 1.00 82.88 110 LEU A CA 1
ATOM 824 C C . LEU A 1 110 ? -7.534 4.387 13.373 1.00 82.88 110 LEU A C 1
ATOM 826 O O . LEU A 1 110 ? -7.460 3.603 12.419 1.00 82.88 110 LEU A O 1
ATOM 830 N N . PRO A 1 111 ? -7.350 3.964 14.643 1.00 73.75 111 PRO A N 1
ATOM 831 C CA . PRO A 1 111 ? -7.039 2.585 15.021 1.00 73.75 111 PRO A CA 1
ATOM 832 C C . PRO A 1 111 ? -8.298 1.693 14.977 1.00 73.75 111 PRO A C 1
ATOM 834 O O . PRO A 1 111 ? -8.636 1.001 15.935 1.00 73.75 111 PRO A O 1
ATOM 837 N N . LEU A 1 112 ? -9.046 1.733 13.870 1.00 77.62 112 LEU A N 1
ATOM 838 C CA . LEU A 1 112 ? -10.304 1.001 13.683 1.00 77.62 112 LEU A CA 1
ATOM 839 C C . LEU A 1 112 ? -10.025 -0.418 13.174 1.00 77.62 112 LEU A C 1
ATOM 841 O O . LEU A 1 112 ? -9.273 -0.608 12.221 1.00 77.62 112 LEU A O 1
ATOM 845 N N . ALA A 1 113 ? -10.746 -1.411 13.695 1.00 69.94 113 ALA A N 1
ATOM 846 C CA . ALA A 1 113 ? -10.674 -2.800 13.224 1.00 69.94 113 ALA A CA 1
ATOM 847 C C . ALA A 1 113 ? -11.400 -3.062 11.879 1.00 69.94 113 ALA A C 1
ATOM 849 O O . ALA A 1 113 ? -11.659 -4.210 11.524 1.00 69.94 113 ALA A O 1
ATOM 850 N N . GLY A 1 114 ? -11.728 -2.020 11.111 1.00 66.94 114 GLY A N 1
ATOM 851 C CA . GLY A 1 114 ? -12.263 -2.132 9.757 1.00 66.94 114 GLY A CA 1
ATOM 852 C C . GLY A 1 114 ? -11.342 -1.405 8.790 1.00 66.94 114 GLY A C 1
ATOM 853 O O . GLY A 1 114 ? -11.194 -0.191 8.856 1.00 66.94 114 GLY A O 1
ATOM 854 N N . SER A 1 115 ? -10.697 -2.183 7.924 1.00 71.12 115 SER A N 1
ATOM 855 C CA . SER A 1 115 ? -9.780 -1.718 6.876 1.00 71.12 115 SER A CA 1
ATOM 856 C C . SER A 1 115 ? -10.403 -0.677 5.927 1.00 71.12 115 SER A C 1
ATOM 858 O O . SER A 1 115 ? -11.593 -0.387 6.023 1.00 71.12 115 SER A O 1
ATOM 860 N N . ILE A 1 116 ? -9.583 -0.157 5.004 1.00 82.50 116 ILE A N 1
ATOM 861 C CA . ILE A 1 116 ? -9.797 0.795 3.887 1.00 82.50 116 ILE A CA 1
ATOM 862 C C . ILE A 1 116 ? -11.222 1.298 3.553 1.00 82.50 116 ILE A C 1
ATOM 864 O O . ILE A 1 116 ? -11.382 2.470 3.230 1.00 82.50 116 ILE A O 1
ATOM 868 N N . TYR A 1 117 ? -12.265 0.473 3.643 1.00 83.50 117 TYR A N 1
ATOM 869 C CA . TYR A 1 117 ? -13.671 0.854 3.481 1.00 83.50 117 TYR A CA 1
ATOM 870 C C . TYR A 1 117 ? -14.176 1.808 4.564 1.00 83.50 117 TYR A C 1
ATOM 872 O O . TYR A 1 117 ? -14.918 2.734 4.244 1.00 83.50 117 TYR A O 1
ATOM 880 N N . LEU A 1 118 ? -13.790 1.605 5.832 1.00 80.56 118 LEU A N 1
ATOM 881 C CA . LEU A 1 118 ? -14.164 2.537 6.901 1.00 80.56 118 LEU A CA 1
ATOM 882 C C . LEU A 1 118 ? -13.426 3.862 6.747 1.00 80.56 118 LEU A C 1
ATOM 884 O O . LEU A 1 118 ? -14.037 4.911 6.912 1.00 80.56 118 LEU A O 1
ATOM 888 N N . TRP A 1 119 ? -12.152 3.830 6.347 1.00 83.38 119 TRP A N 1
ATOM 889 C CA . TRP A 1 119 ? -11.406 5.050 6.034 1.00 83.38 119 TRP A CA 1
ATOM 890 C C . TRP A 1 119 ? -12.020 5.797 4.846 1.00 83.38 119 TRP A C 1
ATOM 892 O O . TRP A 1 119 ? -12.153 7.016 4.889 1.00 83.38 119 TRP A O 1
ATOM 902 N N . ALA A 1 120 ? -12.469 5.075 3.816 1.00 83.56 120 ALA A N 1
ATOM 903 C CA . ALA A 1 120 ? -13.185 5.662 2.687 1.00 83.56 120 ALA A CA 1
ATOM 904 C C . ALA A 1 120 ? -14.549 6.242 3.093 1.00 83.56 120 ALA A C 1
ATOM 906 O O . ALA A 1 120 ? -14.956 7.285 2.581 1.00 83.56 120 ALA A O 1
ATOM 907 N N . ALA A 1 121 ? -15.253 5.588 4.019 1.00 81.94 121 ALA A N 1
ATOM 908 C CA . ALA A 1 121 ? -16.517 6.086 4.540 1.00 81.94 121 ALA A CA 1
ATOM 909 C C . ALA A 1 121 ? -16.331 7.351 5.390 1.00 81.94 121 ALA A C 1
ATOM 911 O O . ALA A 1 121 ? -17.097 8.298 5.224 1.00 81.94 121 ALA A O 1
ATOM 912 N N . GLU A 1 122 ? -15.292 7.406 6.224 1.00 81.31 122 GLU A N 1
ATOM 913 C CA . GLU A 1 122 ? -14.957 8.606 6.997 1.00 81.31 122 GLU A CA 1
ATOM 914 C C . GLU A 1 122 ? -14.498 9.765 6.105 1.00 81.31 122 GLU A C 1
ATOM 916 O O . GLU A 1 122 ? -14.958 10.896 6.263 1.00 81.31 122 GLU A O 1
ATOM 921 N N . ALA A 1 123 ? -13.688 9.491 5.077 1.00 80.06 123 ALA A N 1
ATOM 922 C CA . ALA A 1 123 ? -13.268 10.508 4.110 1.00 80.06 123 ALA A CA 1
ATOM 923 C C . ALA A 1 123 ? -14.449 11.121 3.326 1.00 80.06 123 ALA A C 1
ATOM 925 O O . ALA A 1 123 ? -14.387 12.273 2.899 1.00 80.06 123 ALA A O 1
ATOM 926 N N . GLY A 1 124 ? -15.538 10.367 3.142 1.00 76.69 124 GLY A N 1
ATOM 927 C CA . GLY A 1 124 ? -16.745 10.809 2.439 1.00 76.69 124 GLY A CA 1
ATOM 928 C C . GLY A 1 124 ? -17.709 11.675 3.262 1.00 76.69 124 GLY A C 1
ATOM 929 O O . GLY A 1 124 ? -18.698 12.176 2.711 1.00 76.69 124 GLY A O 1
ATOM 930 N N . GLY A 1 125 ? -17.465 11.844 4.566 1.00 78.81 125 GLY A N 1
ATOM 931 C CA . GLY A 1 125 ? -18.311 12.613 5.479 1.00 78.81 125 GLY A CA 1
ATOM 932 C C . GLY A 1 125 ? -19.747 12.071 5.645 1.00 78.81 125 GLY A C 1
ATOM 933 O O . GLY A 1 125 ? -20.128 11.053 5.059 1.00 78.81 125 GLY A O 1
ATOM 934 N N . PRO A 1 126 ? -20.614 12.773 6.404 1.00 73.19 126 PRO A N 1
ATOM 935 C CA . PRO A 1 126 ? -21.933 12.265 6.808 1.00 73.19 126 PRO A CA 1
ATOM 936 C C . PRO A 1 126 ? -22.931 12.086 5.654 1.00 73.19 126 PRO A C 1
ATOM 938 O O . PRO A 1 126 ? -23.938 11.397 5.809 1.00 73.19 126 PRO A O 1
ATOM 941 N N . ARG A 1 127 ? -22.678 12.701 4.490 1.00 75.31 127 ARG A N 1
ATOM 942 C CA . ARG A 1 127 ? -23.588 12.655 3.336 1.00 75.31 127 ARG A CA 1
ATOM 943 C C . ARG A 1 127 ? -23.214 11.585 2.311 1.00 75.31 127 ARG A C 1
ATOM 945 O O . ARG A 1 127 ? -24.114 10.976 1.738 1.00 75.31 127 ARG A O 1
ATOM 952 N N . PHE A 1 128 ? -21.920 11.351 2.080 1.00 80.62 128 PHE A N 1
ATOM 953 C CA . PHE A 1 128 ? -21.450 10.443 1.028 1.00 80.62 128 PHE A CA 1
ATOM 954 C C . PHE A 1 128 ? -20.625 9.259 1.542 1.00 80.62 128 PHE A C 1
ATOM 956 O O . PHE A 1 128 ? -20.322 8.367 0.751 1.00 80.62 128 PHE A O 1
ATOM 963 N N . GLY A 1 129 ? -20.325 9.172 2.841 1.00 81.12 129 GLY A N 1
ATOM 964 C CA . GLY A 1 129 ? -19.508 8.093 3.403 1.00 81.12 129 GLY A CA 1
ATOM 965 C C . GLY A 1 129 ? -19.992 6.686 3.041 1.00 81.12 129 GLY A C 1
ATOM 966 O O . GLY A 1 129 ? -19.208 5.838 2.620 1.00 81.12 129 GLY A O 1
ATOM 967 N N . ARG A 1 130 ? -21.309 6.444 3.069 1.00 79.69 130 ARG A N 1
ATOM 968 C CA . ARG A 1 130 ? -21.873 5.132 2.697 1.00 79.69 130 ARG A CA 1
ATOM 969 C C . ARG A 1 130 ? -21.695 4.790 1.211 1.00 79.69 130 ARG A C 1
ATOM 971 O O . ARG A 1 130 ? -21.565 3.616 0.879 1.00 79.69 130 ARG A O 1
ATOM 978 N N . LEU A 1 131 ? -21.673 5.794 0.331 1.00 85.12 131 LEU A N 1
ATOM 979 C CA . LEU A 1 131 ? -21.432 5.600 -1.101 1.00 85.12 131 LEU A CA 1
ATOM 980 C C . LEU A 1 131 ? -19.957 5.284 -1.361 1.00 85.12 131 LEU A C 1
ATOM 982 O O . LEU A 1 131 ? -19.661 4.310 -2.044 1.00 85.12 131 LEU A O 1
ATOM 986 N N . PHE A 1 132 ? -19.038 6.063 -0.785 1.00 85.12 132 PHE A N 1
ATOM 987 C CA . PHE A 1 132 ? -17.601 5.834 -0.952 1.00 85.12 132 PHE A CA 1
ATOM 988 C C . PHE A 1 132 ? -17.170 4.478 -0.386 1.00 85.12 132 PHE A C 1
ATOM 990 O O . PHE A 1 132 ? -16.482 3.728 -1.076 1.00 85.12 132 PHE A O 1
ATOM 997 N N . GLY A 1 133 ? -17.656 4.100 0.801 1.00 85.12 133 GLY A N 1
ATOM 998 C CA . GLY A 1 133 ? -17.420 2.767 1.360 1.00 85.12 133 GLY A CA 1
ATOM 999 C C . GLY A 1 133 ? -17.931 1.641 0.450 1.00 85.12 133 GLY A C 1
ATOM 1000 O O . GLY A 1 133 ? -17.219 0.661 0.229 1.00 85.12 133 GLY A O 1
ATOM 1001 N N . PHE A 1 134 ? -19.122 1.800 -0.145 1.00 87.50 134 PHE A N 1
ATOM 1002 C CA . PHE A 1 134 ? -19.677 0.831 -1.098 1.00 87.50 134 PHE A CA 1
ATOM 1003 C C . PHE A 1 134 ? -18.850 0.726 -2.384 1.00 87.50 134 PHE A C 1
ATOM 1005 O O . PHE A 1 134 ? -18.574 -0.379 -2.839 1.00 87.50 134 PHE A O 1
ATOM 1012 N N . VAL A 1 135 ? -18.424 1.853 -2.959 1.00 89.19 135 VAL A N 1
ATOM 1013 C CA . VAL A 1 135 ? -17.611 1.868 -4.185 1.00 89.19 135 VAL A CA 1
ATOM 1014 C C . VAL A 1 135 ? -16.273 1.165 -3.963 1.00 89.19 135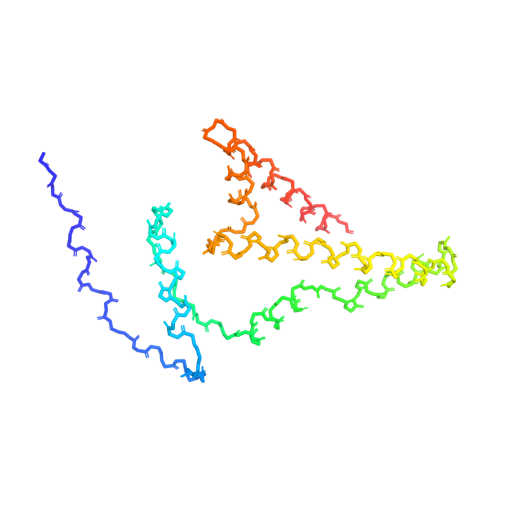 VAL A C 1
ATOM 1016 O O . VAL A 1 135 ? -15.868 0.353 -4.793 1.00 89.19 135 VAL A O 1
ATOM 1019 N N . VAL A 1 136 ? -15.608 1.420 -2.833 1.00 89.50 136 VAL A N 1
ATOM 1020 C CA . VAL A 1 136 ? -14.339 0.754 -2.506 1.00 89.50 136 VAL A CA 1
ATOM 1021 C C . VAL A 1 136 ? -14.559 -0.749 -2.301 1.00 89.50 136 VAL A C 1
ATOM 1023 O O . VAL A 1 136 ? -13.780 -1.548 -2.821 1.00 89.50 136 VAL A O 1
ATOM 1026 N N . ALA A 1 137 ? -15.640 -1.152 -1.619 1.00 88.62 137 ALA A N 1
ATOM 1027 C CA . ALA A 1 137 ? -16.012 -2.562 -1.440 1.00 88.62 137 ALA A CA 1
ATOM 1028 C C . ALA A 1 137 ? -16.254 -3.264 -2.777 1.00 88.62 137 ALA A C 1
ATOM 1030 O O . ALA A 1 137 ? -15.655 -4.303 -3.052 1.00 88.62 137 ALA A O 1
ATOM 1031 N N . TRP A 1 138 ? -17.059 -2.647 -3.640 1.00 91.62 138 TRP A N 1
ATOM 1032 C CA . TRP A 1 138 ? -17.348 -3.141 -4.979 1.00 91.62 138 TRP A CA 1
ATOM 1033 C C . TRP A 1 138 ? -16.081 -3.314 -5.822 1.00 91.62 138 TRP A C 1
ATOM 1035 O O . TRP A 1 138 ? -15.884 -4.353 -6.461 1.00 91.62 138 TRP A O 1
ATOM 1045 N N . TRP A 1 139 ? -15.196 -2.314 -5.798 1.00 91.38 139 TRP A N 1
ATOM 1046 C CA . TRP A 1 139 ? -13.937 -2.357 -6.534 1.00 91.38 139 TRP A CA 1
ATOM 1047 C C . TRP A 1 139 ? -13.042 -3.501 -6.059 1.00 91.38 139 TRP A C 1
ATOM 1049 O O . TRP A 1 139 ? -12.516 -4.255 -6.878 1.00 91.38 139 TRP A O 1
ATOM 1059 N N . SER A 1 140 ? -12.919 -3.688 -4.741 1.00 90.06 140 SER A N 1
ATOM 1060 C CA . SER A 1 140 ? -12.114 -4.778 -4.192 1.00 90.06 140 SER A CA 1
ATOM 1061 C C . SER A 1 140 ? -12.672 -6.146 -4.589 1.00 90.06 140 SER A C 1
ATOM 1063 O O . SER A 1 140 ? -11.929 -6.973 -5.111 1.00 90.06 140 SER A O 1
ATOM 1065 N N . THR A 1 141 ? -13.981 -6.380 -4.446 1.00 89.44 141 THR A N 1
ATOM 1066 C CA . THR A 1 141 ? -14.610 -7.654 -4.842 1.00 89.44 141 THR A CA 1
ATOM 1067 C C . THR A 1 141 ? -14.405 -7.963 -6.326 1.00 89.44 141 THR A C 1
ATOM 1069 O O . THR A 1 141 ? -14.109 -9.104 -6.684 1.00 89.44 141 THR A O 1
ATOM 1072 N N . THR A 1 142 ? -14.505 -6.951 -7.191 1.00 93.06 142 THR A N 1
ATOM 1073 C CA . THR A 1 142 ? -14.283 -7.110 -8.636 1.00 93.06 142 THR A CA 1
ATOM 1074 C C . THR A 1 142 ? -12.832 -7.490 -8.941 1.00 93.06 142 THR A C 1
ATOM 1076 O O . THR A 1 142 ? -12.589 -8.379 -9.759 1.00 93.06 142 THR A O 1
ATOM 1079 N N . ALA A 1 143 ? -11.866 -6.879 -8.248 1.00 89.06 143 ALA A N 1
ATOM 1080 C CA . ALA A 1 143 ? -10.448 -7.192 -8.408 1.00 89.06 143 ALA A CA 1
ATOM 1081 C C . ALA A 1 143 ? -10.134 -8.645 -8.011 1.00 89.06 143 ALA A C 1
ATOM 1083 O O . ALA A 1 143 ? -9.531 -9.377 -8.796 1.00 89.06 143 ALA A O 1
ATOM 1084 N N . TRP A 1 144 ? -10.608 -9.097 -6.844 1.00 87.69 144 TRP A N 1
ATOM 1085 C CA . TRP A 1 144 ? -10.423 -10.485 -6.398 1.00 87.69 144 TRP A CA 1
ATOM 1086 C C . TRP A 1 144 ? -11.098 -11.492 -7.335 1.00 87.69 144 TRP A C 1
ATOM 1088 O O . TRP A 1 144 ? -10.522 -12.531 -7.643 1.00 87.69 144 TRP A O 1
ATOM 1098 N N . THR A 1 145 ? -12.289 -11.167 -7.845 1.00 92.50 145 THR A N 1
ATOM 1099 C CA . THR A 1 145 ? -13.002 -12.029 -8.802 1.00 92.50 145 THR A CA 1
ATOM 1100 C C . THR A 1 145 ? -12.249 -12.138 -10.129 1.00 92.50 145 THR A C 1
ATOM 1102 O O . THR A 1 145 ? -12.136 -13.229 -10.679 1.00 92.50 145 THR A O 1
ATOM 1105 N N . THR A 1 146 ? -11.684 -11.030 -10.621 1.00 93.00 146 THR A N 1
ATOM 1106 C CA . THR A 1 146 ? -10.877 -11.007 -11.855 1.00 93.00 146 THR A CA 1
ATOM 1107 C C . THR A 1 146 ? -9.617 -11.857 -11.713 1.00 93.00 146 THR A C 1
ATOM 1109 O O . THR A 1 146 ? -9.263 -12.589 -12.635 1.00 93.00 146 THR A O 1
ATOM 1112 N N . PHE A 1 147 ? -8.969 -11.803 -10.546 1.00 85.69 147 PHE A N 1
ATOM 1113 C CA . PHE A 1 147 ? -7.794 -12.622 -10.262 1.00 85.69 147 PHE A CA 1
ATOM 1114 C C . PHE A 1 147 ? -8.119 -14.121 -10.266 1.00 85.69 147 PHE A C 1
ATOM 1116 O O . PHE A 1 147 ? -7.366 -14.893 -10.840 1.00 85.69 147 PHE A O 1
ATOM 1123 N N . CYS A 1 148 ? -9.254 -14.536 -9.693 1.00 87.38 148 CYS A N 1
ATOM 1124 C CA . CYS A 1 148 ? -9.685 -15.938 -9.737 1.00 87.38 148 CYS A CA 1
ATOM 1125 C C . CYS A 1 148 ? -10.123 -16.407 -11.135 1.00 87.38 148 CYS A C 1
ATOM 1127 O O . CYS A 1 148 ? -10.150 -17.608 -11.389 1.00 87.38 148 CYS A O 1
ATOM 1129 N N . ALA A 1 149 ? -10.532 -15.484 -12.009 1.00 89.25 149 ALA A N 1
ATOM 1130 C CA . ALA A 1 149 ? -10.988 -15.794 -13.362 1.00 89.25 149 ALA A CA 1
ATOM 1131 C C . ALA A 1 149 ? -9.847 -15.917 -14.394 1.00 89.25 149 ALA A C 1
ATOM 1133 O O . ALA A 1 149 ? -10.111 -16.369 -15.508 1.00 89.25 149 ALA A O 1
ATOM 1134 N N . SER A 1 150 ? -8.625 -15.490 -14.046 1.00 76.75 150 SER A N 1
ATOM 1135 C CA . SER A 1 150 ? -7.431 -15.499 -14.912 1.00 76.75 150 SER A CA 1
ATOM 1136 C C . SER A 1 150 ? -6.559 -16.724 -14.650 1.00 76.75 150 SER A C 1
ATOM 1138 O O . SER A 1 150 ? -6.034 -17.282 -15.636 1.00 76.75 150 SER A O 1
#

Foldseek 3Di:
DDDDPPPVPPPPDDDPPPPPDDPDDDPVVVVVLQVLCVVVVHHPPDDPPDDPVRVVVVVVVVPPPPVVCVVCVVVVCVPPRDVSSVVVVVVVVVVVVVVVVVVVVVCVNDVDPDPPLQVQLVVLPPPCSVVSSVVVVVVVVVVVVVVVVD

Secondary structure (DSSP, 8-state):
----SSTTTTS---------S---S-HHHHHHHHHHHHHTT----------HHHHHHHHHHHS-HHHHHHHHHHHHHHHHHHHHHHHHHHHHHHHHHHHHHHHHHHHHH---SS-THHHHHHHTHHHHHHHHHHHHHHHHHHHHHHHHH-

Radius of gyration: 21.88 Å; chains: 1; bounding box: 60×33×55 Å

Sequence (150 aa):
KTPAMSTIRENAEDSPVNTGGDARGNSSDTSSDNILLEKLGYKPVLQRSFNQFHNFATTFAALYFIGGVRVTFSTGIAAGGNLAYWTSYIVTCVFTFITAAVIAEICSSLPLAGSIYLWAAEAGGPRFGRLFGFVVAWWSTTAWTTFCAS

pLDDT: mean 77.58, std 15.95, range [38.47, 96.31]

Organism: Fusarium oxysporum (NCBI:txid5507)

=== Feature glossary ===
The features interleaved in this record are:

— What the protein is —

Sequence gives the chain of amino acids in standard one-letter code (A=alanine, C=cysteine, …, Y=tyrosine), read N→C. It is the only feature that is directly encoded by the gene; all structural features are derived from the folded form of this sequence.

Database cross-references. InterPro integrates a dozen domain/family signature databases into unified entries with residue-range hits. GO terms attach function/process/location labels with evidence codes. CATH codes position the fold in a four-level structural taxonomy. Organism is the NCBI-taxonomy species name.

— Where its atoms are —

Atomic coordinates in PDBx/mmCIF format — the same representation the Protein Data Bank distributes. Each line of the _atom_site loop places one backbone atom in Cartesian space (units: ångströms, origin: arbitrary).

The six renders are orthographic views along the three Cartesian axes in both directions. Representation (cartoon, sticks, or surface) and color scheme (sequence-rainbow or by-chain) vary across proteins so the training set covers all the common visualization conventions.

— Local backbone conformation —

Eight-state secondary structure (DSSP): H is the canonical α-helix, G the tighter 3₁₀-helix, I the wider π-helix; E/B are β-structure, T and S are turns and bends, and '-' is everything else. DSSP derives these from the pattern of main-chain N–H···O=C hydrogen bonds, not from the sequence.

P-SEA three-state annotation labels each residue as helix, strand, or coil based purely on the geometry of the Cα trace. It serves as a fallback when the full backbone (and thus DSSP) is unavailable.

The φ/ψ torsion pair specifies the backbone conformation at each residue. φ rotates about the N–Cα bond, ψ about the Cα–C bond. Steric clashes forbid most of the (φ, ψ) plane — the allowed regions (α-helix basin, β-sheet basin, left-handed helix) are the Ramachandran-allowed regions.

— Global shape and packing —

The geometric summary reports three shape descriptors. Rg (radius of gyration) measures how spread out the Cα atoms are about their centre of mass; compact globular proteins have small Rg, elongated or unfolded ones large. Cα contacts (<8 Å, |i−j|>4) count long-range residue pairs in spatial proximity — high for tightly packed folds, near zero for rods or random coil. The bounding-box extents give the protein's footprint along x, y, z in Å.

Solvent-accessible surface area (SASA) is the area in Å² traced out by the centre of a 1.4 Å probe sphere (a water molecule) rolled over the protein's van der Waals surface (Shrake–Rupley / Lee–Richards construction). Buried residues have near-zero SASA; fully exposed residues can exceed 200 Å². The total SASA scales roughly with the number of surface residues.

The contact map is a binary N×N matrix image: pixel (i, j) is dark where Cα_i and Cα_j are within 8 Å and |i−j|>4. Because the |i−j|>4 filter removes local helical contacts, off-diagonal stripes parallel to the main diagonal indicate parallel β-sheets; stripes perpendicular to it indicate antiparallel β-sheets. The Ramachandran plot scatters every residue's (φ, ψ) pair against the sterically allowed regions. The PAE heatmap renders the predicted-aligned-error matrix.

— Structural neighborhood —

3Di is Foldseek's structural alphabet. Each residue is assigned one of twenty discrete states based on how its Cα sits relative to its spatial (not sequential) neighbors. Aligning 3Di strings finds structural homologs roughly as well as full 3D superposition, but orders of magnitude faster.

Nearest PDB neighbors are the top structural matches found by Foldseek when searching this structure against the entire Protein Data Bank. Each hit reports a TM-score (0 to 1; >0.5 almost always implies the same fold) and an E-value. These are *structural* homologs — they may share no detectable sequence similarity.

— Confidence and disorder —

For AlphaFold models, the B-factor field carries pLDDT — the model's own estimate of local accuracy on a 0–100 scale. Regions with pLDDT<50 should be treated as essentially unmodeled; they often correspond to intrinsically disordered segments.

Crystallographic B-factors measure how much each atom's electron density is smeared out, in Å². They rise in mobile loops and surface residues and fall in the buried interior. In AlphaFold models this column is repurposed to hold pLDDT instead.

Predicted aligned error is AlphaFold's pairwise confidence. Unlike pLDDT (per-residue), PAE is per-residue-pair and captures whether two parts of the structure are correctly placed relative to each other. Units are ångströms of expected positional error.